Protein AF-A0A5R2N0I1-F1 (afdb_monomer)

Mean predicted aligned error: 11.1 Å

Foldseek 3Di:
DVVVVLVVVLVVLVVVLVVLVVVLVVLVVLCVDPPRDPVSVVVSVVCNVVSVVVNVVSVVVSVVSPPDDDPCQADKDKDKFAQDPDAQVSQVVSQVVVVVVVVVLVVVVWDKAWPDFDAGPNGHGRMTMIIIGDGRNRD

Structure (mmCIF, N/CA/C/O backbone):
data_AF-A0A5R2N0I1-F1
#
_entry.id   AF-A0A5R2N0I1-F1
#
loop_
_atom_site.group_PDB
_atom_site.id
_atom_site.type_symbol
_atom_site.label_atom_id
_atom_site.label_alt_id
_atom_site.label_comp_id
_atom_site.label_asym_id
_atom_site.label_entity_id
_atom_site.label_seq_id
_atom_site.pdbx_PDB_ins_code
_atom_site.Cartn_x
_atom_site.Cartn_y
_atom_site.Cartn_z
_atom_site.occupancy
_atom_site.B_iso_or_equiv
_atom_site.auth_seq_id
_atom_site.auth_comp_id
_atom_site.auth_asym_id
_atom_site.auth_atom_id
_atom_site.pdbx_PDB_model_num
ATOM 1 N N . ALA A 1 1 ? -12.556 8.548 -8.819 1.00 48.78 1 ALA A N 1
ATOM 2 C CA . ALA A 1 1 ? -12.914 7.211 -8.296 1.00 48.78 1 ALA A CA 1
ATOM 3 C C . ALA A 1 1 ? -11.965 6.776 -7.175 1.00 48.78 1 ALA A C 1
ATOM 5 O O . ALA A 1 1 ? -12.484 6.318 -6.169 1.00 48.78 1 ALA A O 1
ATOM 6 N N . SER A 1 2 ? -10.639 6.983 -7.300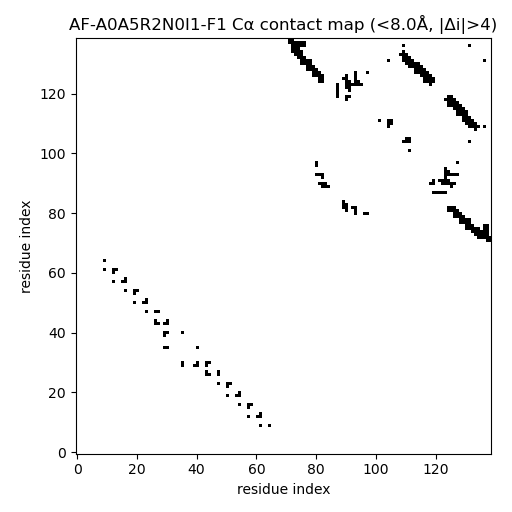 1.00 56.00 2 SER A N 1
ATOM 7 C CA . SER A 1 2 ? -9.648 6.677 -6.239 1.00 56.00 2 SER A CA 1
ATOM 8 C C . SER A 1 2 ? -9.902 7.451 -4.936 1.00 56.00 2 SER A C 1
ATOM 10 O O . SER A 1 2 ? -10.188 6.827 -3.924 1.00 56.00 2 SER A O 1
ATOM 12 N N . GLU A 1 3 ? -9.992 8.790 -4.986 1.00 53.16 3 GLU A N 1
ATOM 13 C CA . GLU A 1 3 ? -10.248 9.617 -3.783 1.00 53.16 3 GLU A CA 1
ATOM 14 C C . GLU A 1 3 ? -11.529 9.223 -3.026 1.00 53.16 3 GLU A C 1
ATOM 16 O O . GLU A 1 3 ? -11.572 9.262 -1.802 1.00 53.16 3 GLU A O 1
ATOM 21 N N . TYR A 1 4 ? -12.584 8.809 -3.740 1.00 57.53 4 TYR A N 1
ATOM 22 C CA . TYR A 1 4 ? -13.846 8.394 -3.118 1.00 57.53 4 TYR A CA 1
ATOM 23 C C . TYR A 1 4 ? -13.716 7.049 -2.392 1.00 57.53 4 TYR A C 1
ATOM 25 O O . TYR A 1 4 ? -14.295 6.884 -1.323 1.00 57.53 4 TYR A O 1
ATOM 33 N N . ALA A 1 5 ? -12.949 6.107 -2.948 1.00 62.50 5 ALA A N 1
ATOM 34 C CA . ALA A 1 5 ? -12.676 4.822 -2.309 1.00 62.50 5 ALA A CA 1
ATOM 35 C C . ALA A 1 5 ? -11.775 4.987 -1.070 1.00 62.50 5 ALA A C 1
ATOM 37 O O . ALA A 1 5 ? -12.008 4.356 -0.046 1.00 62.50 5 ALA A O 1
ATOM 38 N N . GLU A 1 6 ? -10.802 5.898 -1.120 1.00 63.12 6 GLU A N 1
ATOM 39 C CA . GLU A 1 6 ? -9.926 6.201 0.021 1.00 63.12 6 GLU A CA 1
ATOM 40 C C . GLU A 1 6 ? -10.669 6.914 1.155 1.00 63.12 6 GLU A C 1
ATOM 42 O O . GLU A 1 6 ? -10.524 6.567 2.329 1.00 63.12 6 GLU A O 1
ATOM 47 N N . LEU A 1 7 ? -11.544 7.861 0.802 1.00 73.00 7 LEU A N 1
ATOM 48 C CA . LEU A 1 7 ? -12.471 8.471 1.751 1.00 73.00 7 LEU A CA 1
ATOM 49 C C . LEU A 1 7 ? -13.411 7.427 2.368 1.00 73.00 7 LEU A C 1
ATOM 51 O O . LEU A 1 7 ? -13.753 7.557 3.541 1.00 73.00 7 LEU A O 1
ATOM 55 N N . GLN A 1 8 ? -13.823 6.394 1.626 1.00 80.62 8 GLN A N 1
ATOM 56 C CA . GLN A 1 8 ? -14.687 5.334 2.155 1.00 80.62 8 GLN A CA 1
ATOM 57 C C . GLN A 1 8 ? -13.998 4.494 3.232 1.00 80.62 8 GLN A C 1
ATOM 59 O O . GLN A 1 8 ? -14.604 4.289 4.286 1.00 80.62 8 GLN A O 1
ATOM 64 N N . ASP A 1 9 ? -12.755 4.066 3.010 1.00 82.44 9 ASP A N 1
ATOM 65 C CA . ASP A 1 9 ? -11.998 3.267 3.986 1.00 82.44 9 ASP A CA 1
ATOM 66 C C . ASP A 1 9 ? -11.749 4.059 5.278 1.00 82.44 9 ASP A C 1
ATOM 68 O O . ASP A 1 9 ? -11.992 3.572 6.386 1.00 82.44 9 ASP A O 1
ATOM 72 N N . MET A 1 10 ? -11.358 5.329 5.144 1.00 85.69 10 MET A N 1
ATOM 73 C CA . MET A 1 10 ? -11.174 6.228 6.284 1.00 85.69 10 MET A CA 1
ATOM 74 C C . MET A 1 10 ? -12.491 6.476 7.035 1.00 85.69 10 MET A C 1
ATOM 76 O O . MET A 1 10 ? -12.532 6.406 8.263 1.00 85.69 10 MET A O 1
ATOM 80 N N . VAL A 1 11 ? -13.592 6.732 6.321 1.00 90.62 11 VAL A N 1
ATOM 81 C CA . VAL A 1 11 ? -14.913 6.929 6.938 1.00 90.62 11 VAL A CA 1
ATOM 82 C C . VAL A 1 11 ? -15.384 5.665 7.658 1.00 90.62 11 VAL A C 1
ATOM 84 O O . VAL A 1 11 ? -15.986 5.776 8.727 1.00 90.62 11 VAL A O 1
ATOM 87 N N . ALA A 1 12 ? -15.119 4.477 7.110 1.00 92.25 12 ALA A N 1
ATOM 88 C CA . ALA A 1 12 ? -15.437 3.213 7.766 1.00 92.25 12 ALA A CA 1
ATOM 89 C C . ALA A 1 12 ? -14.682 3.077 9.097 1.00 92.25 12 ALA A C 1
ATOM 91 O O . ALA A 1 12 ? -15.318 2.873 10.131 1.00 92.25 12 ALA A O 1
ATOM 92 N N . LYS A 1 13 ? -13.366 3.322 9.103 1.00 93.38 13 LYS A N 1
ATOM 93 C CA . LYS A 1 13 ? -12.544 3.265 10.323 1.00 93.38 13 LYS A CA 1
ATOM 94 C C . LYS A 1 13 ? -12.960 4.286 11.379 1.00 93.38 13 LYS A C 1
ATOM 96 O O . LYS A 1 13 ? -13.048 3.953 12.557 1.00 93.38 13 LYS A O 1
ATOM 101 N N . VAL A 1 14 ? -13.309 5.506 10.971 1.00 95.06 14 VAL A N 1
ATOM 102 C CA . VAL A 1 14 ? -13.828 6.531 11.894 1.00 95.06 14 VAL A CA 1
ATOM 103 C C . VAL A 1 14 ? -15.180 6.127 12.495 1.00 95.06 14 VAL A C 1
ATOM 105 O O . VAL A 1 14 ? -15.445 6.424 13.659 1.00 95.06 14 VAL A O 1
ATOM 108 N N . ARG A 1 15 ? -16.053 5.452 11.735 1.00 96.62 15 ARG A N 1
ATOM 109 C CA . ARG A 1 15 ? -17.323 4.931 12.273 1.00 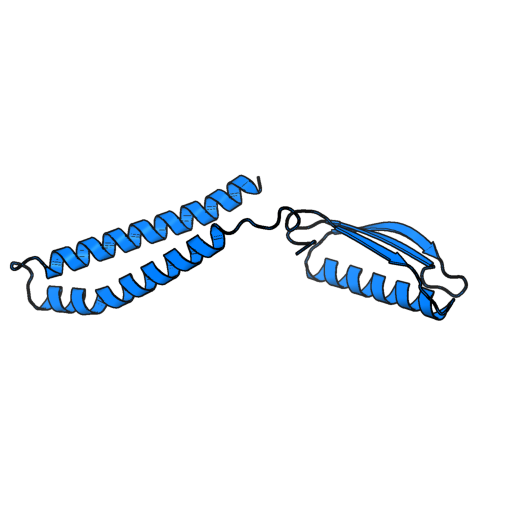96.62 15 ARG A CA 1
ATOM 110 C C . ARG A 1 15 ? -17.095 3.811 13.284 1.00 96.62 15 ARG A C 1
ATOM 112 O O . ARG A 1 15 ? -17.756 3.817 14.316 1.00 96.62 15 ARG A O 1
ATOM 119 N N . GLU A 1 16 ? -16.170 2.896 13.001 1.00 97.38 16 GLU A N 1
ATOM 120 C CA . GLU A 1 16 ? -15.765 1.839 13.939 1.00 97.38 16 GLU A CA 1
ATOM 121 C C . GLU A 1 16 ? -15.232 2.439 15.246 1.00 97.38 16 GLU A C 1
ATOM 123 O O . GLU A 1 16 ? -15.690 2.052 16.319 1.00 97.38 16 GLU A O 1
ATOM 128 N N . LEU A 1 17 ? -14.346 3.441 15.157 1.00 98.00 17 LEU A N 1
ATOM 129 C CA . LEU A 1 17 ? -13.803 4.137 16.327 1.00 98.00 17 LEU A CA 1
ATOM 130 C C . LEU A 1 17 ? -14.914 4.762 17.175 1.00 98.00 17 LEU A C 1
ATOM 132 O O . LEU A 1 17 ? -15.001 4.481 18.363 1.00 98.00 17 LEU A O 1
ATOM 136 N N . ARG A 1 18 ? -15.814 5.537 16.559 1.00 97.75 18 ARG A N 1
ATOM 137 C CA . ARG A 1 18 ? -16.930 6.174 17.280 1.00 97.75 18 ARG A CA 1
ATOM 138 C C . ARG A 1 18 ? -17.863 5.168 17.944 1.00 97.75 18 ARG A C 1
ATOM 140 O O . ARG A 1 18 ? -18.415 5.453 18.999 1.00 97.75 18 ARG A O 1
ATOM 147 N N . SER A 1 19 ? -18.069 4.009 17.319 1.00 98.25 19 SER A N 1
ATOM 148 C CA . SER A 1 19 ? -18.866 2.937 17.917 1.00 98.25 19 SER A CA 1
ATOM 149 C C . SER A 1 19 ? -18.177 2.357 19.149 1.00 98.25 19 SER A C 1
ATOM 151 O O . SER A 1 19 ? -18.848 2.097 20.141 1.00 98.25 19 SER A O 1
ATOM 153 N N . ALA A 1 20 ? -16.856 2.171 19.098 1.00 98.19 20 ALA A N 1
ATOM 154 C CA . ALA A 1 20 ? -16.085 1.680 20.233 1.00 98.19 20 ALA A CA 1
ATOM 155 C C . ALA A 1 20 ? -16.022 2.703 21.377 1.00 98.19 20 ALA A C 1
ATOM 157 O O . ALA A 1 20 ? -16.198 2.323 22.526 1.00 98.19 20 ALA A O 1
ATOM 158 N N . GLU A 1 21 ? -15.854 3.992 21.069 1.00 98.25 21 GLU A N 1
ATOM 159 C CA . GLU A 1 21 ? -15.915 5.079 22.058 1.00 98.25 21 GLU A CA 1
ATOM 160 C C . GLU A 1 21 ? -17.292 5.153 22.737 1.00 98.25 21 GLU A C 1
ATOM 162 O O . GLU A 1 21 ? -17.383 5.400 23.938 1.00 98.25 21 GLU A O 1
ATOM 167 N N . HIS A 1 22 ? -18.375 4.910 21.989 1.00 98.38 22 HIS A N 1
ATOM 168 C CA . HIS A 1 22 ? -19.715 4.853 22.571 1.00 98.38 22 HIS A CA 1
ATOM 169 C C . HIS A 1 22 ? -19.888 3.646 23.501 1.00 98.38 22 HIS A C 1
ATOM 171 O O . HIS A 1 22 ? -20.414 3.806 24.598 1.00 98.38 22 HIS A O 1
ATOM 177 N N . GLU A 1 23 ? -19.403 2.472 23.089 1.00 97.94 23 GLU A N 1
ATOM 178 C CA . GLU A 1 23 ? -19.401 1.257 23.913 1.00 97.94 23 GLU A CA 1
ATOM 179 C C . GLU A 1 23 ? -18.598 1.459 25.207 1.00 97.94 23 GLU A C 1
ATOM 181 O O . GLU A 1 23 ? -19.084 1.125 26.283 1.00 97.94 23 GLU A O 1
ATOM 186 N N . GLN A 1 24 ? -17.418 2.084 25.128 1.00 98.31 24 GLN A N 1
ATOM 187 C CA . GLN A 1 24 ? -16.619 2.439 26.304 1.00 98.31 24 GLN A CA 1
ATOM 188 C C . GLN A 1 24 ? -17.404 3.349 27.256 1.00 98.31 24 GLN A C 1
ATOM 190 O O . GLN A 1 24 ? -17.477 3.069 28.450 1.00 98.31 24 GLN A O 1
ATOM 195 N N . ALA A 1 25 ? -18.030 4.407 26.732 1.00 98.00 25 ALA A N 1
ATOM 196 C CA . ALA A 1 25 ? -18.810 5.339 27.541 1.00 98.00 25 ALA A CA 1
ATOM 197 C C . ALA A 1 25 ? -20.002 4.658 28.238 1.00 98.00 25 ALA A C 1
ATOM 199 O O . ALA A 1 25 ? -20.304 4.973 29.390 1.00 98.00 25 ALA A O 1
ATOM 200 N N . ASP A 1 26 ? -20.663 3.711 27.566 1.00 96.94 26 ASP A N 1
ATOM 201 C CA . ASP A 1 26 ? -21.763 2.938 28.146 1.00 96.94 26 ASP A CA 1
ATOM 202 C C . ASP A 1 26 ? -21.263 2.016 29.275 1.00 96.94 26 ASP A C 1
ATOM 204 O O . ASP A 1 26 ? -21.874 1.973 30.348 1.00 96.94 26 ASP A O 1
ATOM 208 N N . LEU A 1 27 ? -20.125 1.337 29.084 1.00 97.12 27 LEU A N 1
ATOM 209 C CA . LEU A 1 27 ? -19.490 0.504 30.114 1.00 97.12 27 LEU A CA 1
ATOM 210 C C . LEU A 1 27 ? -19.054 1.337 31.330 1.00 97.12 27 LEU A C 1
ATOM 212 O O . LEU A 1 27 ? -19.357 0.985 32.472 1.00 97.12 27 LEU A O 1
ATOM 216 N N . GLU A 1 28 ? -18.406 2.481 31.108 1.00 96.38 28 GLU A N 1
ATOM 217 C CA . GLU A 1 28 ? -18.016 3.409 32.175 1.00 96.38 28 GLU A CA 1
ATOM 218 C C . GLU A 1 28 ? -19.232 3.941 32.944 1.00 96.38 28 GLU A C 1
ATOM 220 O O . GLU A 1 28 ? -19.197 4.035 34.175 1.00 96.38 28 GLU A O 1
ATOM 225 N N . ALA A 1 2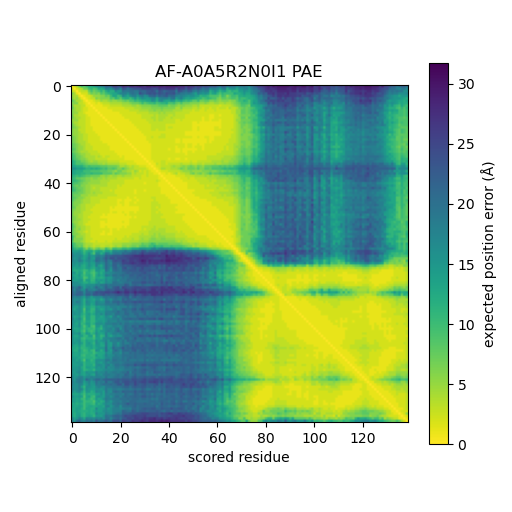9 ? -20.335 4.243 32.251 1.00 96.00 29 ALA A N 1
ATOM 226 C CA . ALA A 1 29 ? -21.579 4.668 32.884 1.00 96.00 29 ALA A CA 1
ATOM 227 C C . ALA A 1 29 ? -22.180 3.562 33.768 1.00 96.00 29 ALA A C 1
ATOM 229 O O . ALA A 1 29 ? -22.596 3.847 34.896 1.00 96.00 29 ALA A O 1
ATOM 230 N N . MET A 1 30 ? -22.167 2.301 33.316 1.00 94.19 30 MET A N 1
ATOM 231 C CA . MET A 1 30 ? -22.601 1.151 34.125 1.00 94.19 30 MET A CA 1
ATOM 232 C C . MET A 1 30 ? -21.743 0.977 35.384 1.00 94.19 30 MET A C 1
ATOM 234 O O . MET A 1 30 ? -22.270 0.682 36.461 1.00 94.19 30 MET A O 1
ATOM 238 N N . LEU A 1 31 ? -20.430 1.202 35.275 1.00 94.06 31 LEU A N 1
ATOM 239 C CA . LEU A 1 31 ? -19.499 1.164 36.405 1.00 94.06 31 LEU A CA 1
ATOM 240 C C . LEU A 1 31 ? -19.627 2.383 37.329 1.00 94.06 31 LEU A C 1
ATOM 242 O O . LEU A 1 31 ? -19.344 2.285 38.526 1.00 94.06 31 LEU A O 1
ATOM 246 N N . ALA A 1 32 ? -20.080 3.531 36.840 1.00 94.25 32 ALA A N 1
ATOM 247 C CA . ALA A 1 32 ? -20.337 4.700 37.676 1.00 94.25 32 ALA A CA 1
ATOM 248 C C . ALA A 1 32 ? -21.680 4.611 38.425 1.00 94.25 32 ALA A C 1
ATOM 250 O O . ALA A 1 32 ? -21.814 5.171 39.520 1.00 94.25 32 ALA A O 1
ATOM 251 N N . ASP A 1 33 ? -22.666 3.899 37.870 1.00 94.75 33 ASP A N 1
ATOM 252 C CA . ASP A 1 33 ? -23.980 3.739 38.486 1.00 94.75 33 ASP A CA 1
ATOM 253 C C . ASP A 1 33 ? -23.929 2.786 39.697 1.00 94.75 33 ASP A C 1
ATOM 255 O O . ASP A 1 33 ? -23.511 1.627 39.633 1.00 94.75 33 ASP A O 1
ATOM 259 N N . LYS A 1 34 ? -24.368 3.305 40.848 1.00 90.69 34 LYS A N 1
ATOM 260 C CA . LYS A 1 34 ? -24.462 2.562 42.114 1.00 90.69 34 LYS A CA 1
ATOM 261 C C . LYS A 1 34 ? -25.657 1.606 42.146 1.00 90.69 34 LYS A C 1
ATOM 263 O O . LYS A 1 34 ? -25.724 0.777 43.049 1.00 90.69 34 LYS A O 1
ATOM 268 N N . GLY A 1 35 ? -26.607 1.769 41.225 1.00 93.12 35 GLY A N 1
ATOM 269 C CA . GLY A 1 35 ? -27.759 0.891 41.040 1.00 93.12 35 GLY A CA 1
ATOM 270 C C . GLY A 1 35 ? -27.452 -0.376 40.239 1.00 93.12 35 GLY A C 1
ATOM 271 O O . GLY A 1 35 ? -28.248 -1.311 40.297 1.00 93.12 35 GLY A O 1
ATOM 272 N N . THR A 1 36 ? -26.316 -0.431 39.537 1.00 91.38 36 THR A N 1
ATOM 273 C CA . THR A 1 36 ? -25.880 -1.607 38.772 1.00 91.38 36 THR A CA 1
ATOM 274 C C . THR A 1 36 ? -25.554 -2.766 39.710 1.00 91.38 36 THR A C 1
ATOM 276 O O . THR A 1 36 ? -24.789 -2.609 40.667 1.00 91.38 36 THR A O 1
ATOM 279 N N . ASP A 1 37 ? -26.117 -3.942 39.439 1.00 94.62 37 ASP A N 1
ATOM 280 C CA . ASP A 1 37 ? -25.838 -5.144 40.218 1.00 94.62 37 ASP A CA 1
ATOM 281 C C . ASP A 1 37 ? -24.394 -5.645 40.023 1.00 94.62 37 ASP A C 1
ATOM 283 O O . ASP A 1 37 ? -23.687 -5.281 39.081 1.00 94.62 37 ASP A O 1
ATOM 287 N N . ALA A 1 38 ? -23.934 -6.482 40.954 1.00 92.62 38 ALA A N 1
ATOM 288 C CA . ALA A 1 38 ? -22.547 -6.936 40.994 1.00 92.62 38 ALA A CA 1
ATOM 289 C C . ALA A 1 38 ? -22.144 -7.803 39.788 1.00 92.62 38 ALA A C 1
ATOM 291 O O . ALA A 1 38 ? -20.969 -7.810 39.428 1.00 92.62 38 ALA A O 1
ATOM 292 N N . GLU A 1 39 ? -23.087 -8.522 39.174 1.00 94.12 39 GLU A N 1
ATOM 293 C CA . GLU A 1 39 ? -22.809 -9.384 38.022 1.00 94.12 39 GLU A CA 1
ATOM 294 C C . GLU A 1 39 ? -22.592 -8.534 36.767 1.00 94.12 39 GLU A C 1
ATOM 296 O O . GLU A 1 39 ? -21.579 -8.697 36.086 1.00 94.12 39 GLU A O 1
ATOM 301 N N . MET A 1 40 ? -23.464 -7.550 36.521 1.00 92.12 40 MET A N 1
ATOM 302 C CA . MET A 1 40 ? -23.283 -6.603 35.416 1.00 92.12 40 MET A CA 1
ATOM 303 C C . MET A 1 40 ? -22.035 -5.732 35.580 1.00 92.12 40 MET A C 1
ATOM 305 O O . MET A 1 40 ? -21.336 -5.483 34.599 1.00 92.12 40 MET A O 1
ATOM 309 N N . ARG A 1 41 ? -21.701 -5.302 36.805 1.00 93.94 41 ARG A N 1
ATOM 310 C CA . ARG A 1 41 ? -20.444 -4.570 37.050 1.00 93.94 41 ARG A CA 1
ATOM 311 C C . ARG A 1 41 ? -19.215 -5.421 36.739 1.00 93.94 41 ARG A C 1
ATOM 313 O O . ARG A 1 41 ? -18.300 -4.926 36.095 1.00 93.94 41 ARG A O 1
ATOM 320 N N . ALA A 1 42 ? -19.203 -6.686 37.161 1.00 94.56 42 ALA A N 1
ATOM 321 C CA . ALA A 1 42 ? -18.087 -7.590 36.887 1.00 94.56 42 ALA A CA 1
ATOM 322 C C . ALA A 1 42 ? -17.915 -7.863 35.384 1.00 94.56 42 ALA A C 1
ATOM 324 O O . ALA A 1 42 ? -16.786 -7.966 34.909 1.00 94.56 42 ALA A O 1
ATOM 325 N N . LEU A 1 43 ? -19.020 -7.945 34.633 1.00 93.88 43 LEU A N 1
ATOM 326 C CA . LEU A 1 43 ? -18.977 -8.066 33.175 1.00 93.88 43 LEU A CA 1
ATOM 327 C C . LEU A 1 43 ? -18.380 -6.806 32.532 1.00 93.88 43 LEU A C 1
ATOM 329 O O . LEU A 1 43 ? -17.452 -6.908 31.737 1.00 93.88 43 LEU A O 1
ATOM 333 N N . ALA A 1 44 ? -18.841 -5.621 32.942 1.00 94.69 44 ALA A N 1
ATOM 334 C CA . ALA A 1 44 ? -18.317 -4.364 32.417 1.00 94.69 44 ALA A CA 1
ATOM 335 C C . ALA A 1 44 ? -16.824 -4.155 32.744 1.00 94.69 44 ALA A C 1
ATOM 337 O O . ALA A 1 44 ? -16.076 -3.687 31.890 1.00 94.69 44 ALA A O 1
ATOM 338 N N . GLU A 1 45 ? -16.363 -4.549 33.937 1.00 95.81 45 GLU A N 1
ATOM 339 C CA . GLU A 1 45 ? -14.934 -4.530 34.301 1.00 95.81 45 GLU A CA 1
ATOM 340 C C . GLU A 1 45 ? -14.089 -5.485 33.443 1.00 95.81 45 GLU A C 1
ATOM 342 O O . GLU A 1 45 ? -12.925 -5.191 33.173 1.00 95.81 45 GLU A O 1
ATOM 347 N N . ALA A 1 46 ? -14.653 -6.618 33.015 1.00 96.75 46 ALA A N 1
ATOM 348 C CA . ALA A 1 46 ? -13.959 -7.591 32.175 1.00 96.75 46 ALA A CA 1
ATOM 349 C C . ALA A 1 46 ? -13.878 -7.158 30.700 1.00 96.75 46 ALA A C 1
ATOM 351 O O . ALA A 1 46 ? -12.873 -7.436 30.045 1.00 96.75 46 ALA A O 1
ATOM 352 N N . ASP A 1 47 ? -14.906 -6.471 30.194 1.00 96.00 47 ASP A N 1
ATOM 353 C CA . ASP A 1 47 ? -15.002 -6.068 28.786 1.00 96.00 47 ASP A CA 1
ATOM 354 C C . ASP A 1 47 ? -14.254 -4.756 28.489 1.00 96.00 47 ASP A C 1
ATOM 356 O O . ASP A 1 47 ? -13.674 -4.605 27.408 1.00 96.00 47 ASP A O 1
ATOM 360 N N . LEU A 1 48 ? -14.216 -3.822 29.450 1.00 96.69 48 LEU A N 1
ATOM 361 C CA . LEU A 1 48 ? -13.645 -2.481 29.272 1.00 96.69 48 LEU A CA 1
ATOM 362 C C . LEU A 1 48 ? -12.201 -2.481 28.720 1.00 96.69 48 LEU A C 1
ATOM 364 O O . LEU A 1 48 ? -11.970 -1.772 27.737 1.00 96.69 48 LEU A O 1
ATOM 368 N N . PRO A 1 49 ? -11.250 -3.300 29.225 1.00 97.81 49 PRO A N 1
ATOM 369 C CA . PRO A 1 49 ? -9.884 -3.321 28.693 1.00 97.81 49 PRO A CA 1
ATOM 370 C C . PRO A 1 49 ? -9.817 -3.710 27.209 1.00 97.81 49 PRO A C 1
ATOM 372 O O . PRO A 1 49 ? -9.025 -3.157 26.452 1.00 97.81 49 PRO A O 1
ATOM 375 N N . GLY A 1 50 ? -10.674 -4.636 26.763 1.00 97.75 50 GLY A N 1
ATOM 376 C CA . GLY A 1 50 ? -10.717 -5.054 25.360 1.00 97.75 50 GLY A CA 1
ATOM 377 C C . GLY A 1 50 ? -11.253 -3.958 24.436 1.00 97.75 50 GLY A C 1
ATOM 378 O O . GLY A 1 50 ? -10.795 -3.819 23.298 1.00 97.75 50 GLY A O 1
ATOM 379 N N . VAL A 1 51 ? -12.201 -3.151 24.922 1.00 98.06 51 VAL A N 1
ATOM 380 C CA . VAL A 1 51 ? -12.709 -1.984 24.188 1.00 98.06 51 VAL A CA 1
ATOM 381 C C . VAL A 1 51 ? -11.644 -0.888 24.110 1.00 98.06 51 VAL A C 1
ATOM 383 O O . VAL A 1 51 ? -11.445 -0.333 23.028 1.00 98.06 51 VAL A O 1
ATOM 386 N N . GLU A 1 52 ? -10.915 -0.627 25.198 1.00 97.56 52 GLU A N 1
ATOM 387 C CA . GLU A 1 52 ? -9.797 0.329 25.235 1.00 97.56 52 GLU A CA 1
ATOM 388 C C . GLU A 1 52 ? -8.684 -0.054 24.248 1.00 97.56 52 GLU A C 1
ATOM 390 O O . GLU A 1 52 ? -8.294 0.763 23.410 1.00 97.56 52 GLU A O 1
ATOM 395 N N . GLU A 1 53 ? -8.244 -1.317 24.252 1.00 98.19 53 GLU A N 1
ATOM 396 C CA . GLU A 1 53 ? -7.256 -1.827 23.289 1.00 98.19 53 GLU A CA 1
ATOM 397 C C . GLU A 1 53 ? -7.735 -1.665 21.837 1.00 98.19 53 GLU A C 1
ATOM 399 O O . GLU A 1 53 ? -6.966 -1.294 20.942 1.00 98.19 53 GLU A O 1
ATOM 404 N N . ARG A 1 54 ? -9.029 -1.908 21.582 1.00 97.88 54 ARG A N 1
ATOM 405 C CA . ARG A 1 54 ? -9.622 -1.736 20.2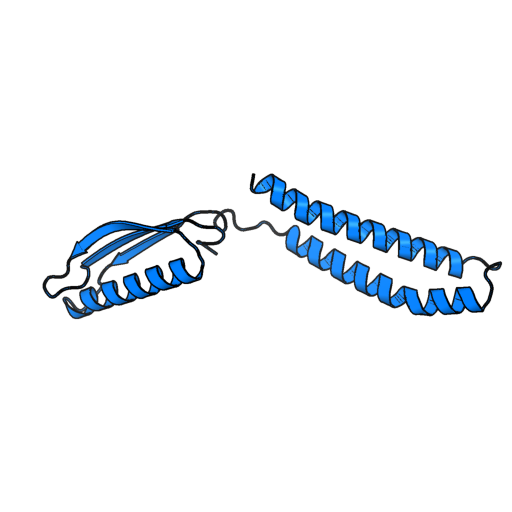51 1.00 97.88 54 ARG A CA 1
ATOM 406 C C . ARG A 1 54 ? -9.641 -0.267 19.824 1.00 97.88 54 ARG A C 1
ATOM 408 O O . ARG A 1 54 ? -9.380 0.017 18.655 1.00 97.88 54 ARG A O 1
ATOM 415 N N . ILE A 1 55 ? -9.935 0.656 20.740 1.00 98.25 55 ILE A N 1
ATOM 416 C CA . ILE A 1 55 ? -9.889 2.103 20.488 1.00 98.25 55 ILE A CA 1
ATOM 417 C C . ILE A 1 55 ? -8.465 2.532 20.132 1.00 98.25 55 ILE A C 1
ATOM 419 O O . ILE A 1 55 ? -8.276 3.187 19.106 1.00 98.25 55 ILE A O 1
ATOM 423 N N . GLU A 1 56 ? -7.460 2.119 20.909 1.00 97.69 56 GLU A N 1
ATOM 424 C CA . GLU A 1 56 ? -6.056 2.451 20.637 1.00 97.69 56 GLU A CA 1
ATOM 425 C C . GLU A 1 56 ? -5.597 1.934 19.265 1.00 97.69 56 GLU A C 1
ATOM 427 O O . GLU A 1 56 ? -4.966 2.663 18.489 1.00 97.69 56 GLU A O 1
ATOM 432 N N . ALA A 1 57 ? -5.957 0.693 18.922 1.00 96.75 57 ALA A N 1
ATOM 433 C CA . ALA A 1 57 ? -5.650 0.111 17.619 1.00 96.75 57 ALA A CA 1
ATOM 434 C C . ALA A 1 57 ? -6.305 0.898 16.469 1.00 96.75 57 ALA A C 1
ATOM 436 O O . ALA A 1 57 ? -5.631 1.263 15.503 1.00 96.75 57 ALA A O 1
ATOM 437 N N . LEU A 1 58 ? -7.596 1.228 16.593 1.00 96.62 58 LEU A N 1
ATOM 438 C CA . LEU A 1 58 ? -8.328 2.004 15.589 1.00 96.62 58 LEU A CA 1
ATOM 439 C C . LEU A 1 58 ? -7.760 3.419 15.424 1.00 96.62 58 LEU A C 1
ATOM 441 O O . LEU A 1 58 ? -7.636 3.905 14.299 1.00 96.62 58 LEU A O 1
ATOM 445 N N . GLN A 1 59 ? -7.373 4.079 16.519 1.00 95.94 59 GLN A N 1
ATOM 446 C CA . GLN A 1 59 ? -6.726 5.391 16.470 1.00 95.94 59 GLN A CA 1
ATOM 447 C C . GLN A 1 59 ? -5.390 5.332 15.722 1.00 95.94 59 GLN A C 1
ATOM 449 O O . GLN A 1 59 ? -5.113 6.206 14.897 1.00 95.94 59 GLN A O 1
ATOM 454 N N . LYS A 1 60 ? -4.581 4.293 15.957 1.00 93.94 60 LYS A N 1
ATOM 455 C CA . LYS A 1 60 ? -3.311 4.086 15.250 1.00 93.94 60 LYS A CA 1
ATOM 456 C C . LYS A 1 60 ? -3.519 3.831 13.757 1.00 93.94 60 LYS A C 1
ATOM 458 O O . LYS A 1 60 ? -2.821 4.430 12.939 1.00 93.94 60 LYS A O 1
ATOM 463 N N . ASP A 1 61 ? -4.493 3.001 13.396 1.00 90.75 61 ASP A N 1
ATOM 464 C CA . ASP A 1 61 ? -4.839 2.737 11.996 1.00 90.75 61 ASP A CA 1
ATOM 465 C C . ASP A 1 61 ? -5.271 4.023 11.279 1.00 90.75 61 ASP A C 1
ATOM 467 O O . ASP A 1 61 ? -4.809 4.314 10.175 1.00 90.75 61 ASP A O 1
ATOM 471 N N . ILE A 1 62 ? -6.107 4.840 11.928 1.00 90.88 62 ILE A N 1
ATOM 472 C CA . ILE A 1 62 ? -6.531 6.137 11.390 1.00 90.88 62 ILE A CA 1
ATOM 473 C C . ILE A 1 62 ? -5.334 7.084 11.244 1.00 90.88 62 ILE A C 1
ATOM 475 O O . ILE A 1 62 ? -5.217 7.740 10.214 1.00 90.88 62 ILE A O 1
ATOM 479 N N . GLN A 1 63 ? -4.417 7.145 12.215 1.00 87.69 63 GLN A N 1
ATOM 480 C CA . GLN A 1 63 ? -3.203 7.966 12.097 1.00 87.69 63 GLN A CA 1
ATOM 481 C C . GLN A 1 63 ? -2.349 7.571 10.890 1.00 87.69 63 GLN A C 1
ATOM 483 O O . GLN A 1 63 ? -1.847 8.451 10.195 1.00 87.69 63 GLN A O 1
ATOM 488 N N . ILE A 1 64 ? -2.214 6.272 10.613 1.00 84.31 64 ILE A N 1
ATOM 489 C CA . ILE A 1 64 ? -1.503 5.777 9.428 1.00 84.31 64 ILE A CA 1
ATOM 490 C C . ILE A 1 64 ? -2.239 6.194 8.150 1.00 84.31 64 ILE A C 1
ATOM 492 O O . ILE A 1 64 ? -1.604 6.648 7.203 1.00 84.31 64 ILE A O 1
ATOM 496 N N . LEU A 1 65 ? -3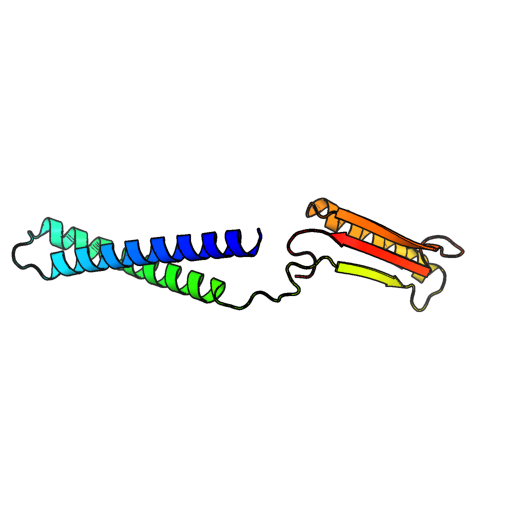.572 6.094 8.127 1.00 82.62 65 LEU A N 1
ATOM 497 C CA . LEU A 1 65 ? -4.394 6.516 6.987 1.00 82.62 65 LEU A CA 1
ATOM 498 C C . LEU A 1 65 ? -4.363 8.034 6.735 1.00 82.62 65 LEU A C 1
ATOM 500 O O . LEU A 1 65 ? -4.592 8.461 5.607 1.00 82.62 65 LEU A O 1
ATOM 504 N N . LEU A 1 66 ? -4.088 8.843 7.763 1.00 79.06 66 LEU A N 1
ATOM 505 C CA . LEU A 1 66 ? -3.926 10.297 7.651 1.00 79.06 66 LEU A CA 1
ATOM 506 C C . LEU A 1 66 ? -2.560 10.711 7.093 1.00 79.06 66 LEU A C 1
ATOM 508 O O . LEU A 1 66 ? -2.383 11.880 6.738 1.00 79.06 66 LEU A O 1
ATOM 512 N N . LEU A 1 67 ? -1.590 9.793 7.032 1.00 76.50 67 LEU A N 1
ATOM 513 C CA . LEU A 1 67 ? -0.318 10.087 6.392 1.00 76.50 67 LEU A CA 1
ATOM 514 C C . LEU A 1 67 ? -0.568 10.333 4.899 1.00 76.50 67 LEU A C 1
ATOM 516 O O . LEU A 1 67 ? -1.253 9.531 4.257 1.00 76.50 67 LEU A O 1
ATOM 520 N N . PRO A 1 68 ? -0.032 11.425 4.327 1.00 64.06 68 PRO A N 1
ATOM 521 C CA . PRO A 1 68 ? -0.151 11.659 2.900 1.00 64.06 68 PRO A CA 1
ATOM 522 C C . PRO A 1 68 ? 0.494 10.482 2.167 1.00 64.06 68 PRO A C 1
ATOM 524 O O . PRO A 1 68 ? 1.696 10.252 2.309 1.00 64.06 68 PRO A O 1
ATOM 527 N N . ARG A 1 69 ? -0.308 9.729 1.404 1.00 60.66 69 ARG A N 1
ATOM 528 C CA . ARG A 1 69 ? 0.231 8.796 0.411 1.00 60.66 69 ARG A CA 1
ATOM 529 C C . ARG A 1 69 ? 1.072 9.597 -0.567 1.00 60.66 69 ARG A C 1
ATOM 531 O O . ARG A 1 69 ? 0.690 10.719 -0.923 1.00 60.66 69 ARG A O 1
ATOM 538 N N . ASP A 1 70 ? 2.218 9.059 -0.967 1.00 62.28 70 ASP A N 1
ATOM 539 C CA . ASP A 1 70 ? 3.022 9.745 -1.962 1.00 62.28 70 ASP A CA 1
ATOM 540 C C . ASP A 1 70 ? 2.168 9.826 -3.232 1.00 62.28 70 ASP A C 1
ATOM 542 O O . ASP A 1 70 ? 1.652 8.823 -3.721 1.00 62.28 70 ASP A O 1
ATOM 546 N N . ALA A 1 71 ? 1.957 11.030 -3.768 1.00 56.97 71 ALA A N 1
ATOM 547 C CA . ALA A 1 71 ? 1.166 11.226 -4.982 1.00 56.97 71 ALA A CA 1
ATOM 548 C C . ALA A 1 71 ? 1.766 10.482 -6.194 1.00 56.97 71 ALA A C 1
ATOM 550 O O . ALA A 1 71 ? 1.172 10.475 -7.277 1.00 56.97 71 ALA A O 1
ATOM 551 N N . ALA A 1 72 ? 2.970 9.921 -6.045 1.00 58.09 72 ALA A N 1
ATOM 552 C CA . ALA A 1 72 ? 3.589 9.008 -6.984 1.00 58.09 72 ALA A CA 1
ATOM 553 C C . ALA A 1 72 ? 3.063 7.559 -6.897 1.00 58.09 72 ALA A C 1
ATOM 555 O O . ALA A 1 72 ? 3.044 6.900 -7.933 1.00 58.09 72 ALA A O 1
ATOM 556 N N . ASP A 1 73 ? 2.558 7.091 -5.749 1.00 61.12 73 ASP A N 1
ATOM 557 C CA . ASP A 1 73 ? 2.147 5.691 -5.515 1.00 61.12 73 ASP A CA 1
ATOM 558 C C . ASP A 1 73 ? 0.998 5.243 -6.435 1.00 61.12 73 ASP A C 1
ATOM 560 O O . ASP A 1 73 ? 0.920 4.090 -6.866 1.00 61.12 73 ASP A O 1
ATOM 564 N N . ASP A 1 74 ? 0.122 6.182 -6.792 1.00 64.75 74 ASP A N 1
ATOM 565 C CA . ASP A 1 74 ? -1.014 5.958 -7.690 1.00 64.75 74 ASP A CA 1
ATOM 566 C C . ASP A 1 74 ? -0.665 6.159 -9.178 1.00 64.75 74 ASP A C 1
ATOM 568 O O . ASP A 1 74 ? -1.530 6.011 -10.049 1.00 64.75 74 ASP A O 1
ATOM 572 N N . LYS A 1 75 ? 0.584 6.517 -9.503 1.00 76.31 75 LYS A N 1
ATOM 573 C CA . LYS A 1 75 ? 1.006 6.766 -10.886 1.00 76.31 75 LYS A CA 1
ATOM 574 C C . LYS A 1 75 ? 1.555 5.504 -11.542 1.00 76.31 75 LYS A C 1
ATOM 576 O O . LYS A 1 75 ? 2.247 4.688 -10.940 1.00 76.31 75 LYS A O 1
ATOM 581 N N . ASN A 1 76 ? 1.287 5.400 -12.840 1.00 88.44 76 ASN A N 1
ATOM 582 C CA . ASN A 1 76 ? 1.997 4.485 -13.727 1.00 88.44 76 ASN A CA 1
ATOM 583 C C . ASN A 1 76 ? 3.492 4.844 -13.753 1.00 88.44 76 ASN A C 1
ATOM 585 O O . ASN A 1 76 ? 3.853 6.014 -13.600 1.00 88.44 76 ASN A O 1
ATOM 589 N N . ALA A 1 77 ? 4.346 3.862 -14.030 1.00 91.50 77 ALA A N 1
ATOM 590 C CA . ALA A 1 77 ? 5.782 4.074 -14.180 1.00 91.50 77 ALA A CA 1
ATOM 591 C C . ALA A 1 77 ? 6.233 3.862 -15.628 1.00 91.50 77 ALA A C 1
ATOM 593 O O . ALA A 1 77 ? 5.640 3.086 -16.380 1.00 91.50 77 ALA A O 1
ATOM 594 N N . ILE A 1 78 ? 7.322 4.534 -15.995 1.00 94.50 78 ILE A N 1
ATOM 595 C CA . ILE A 1 78 ? 8.094 4.225 -17.197 1.00 94.50 78 ILE A CA 1
ATOM 596 C C . ILE A 1 78 ? 9.366 3.524 -16.727 1.00 94.50 78 ILE A C 1
ATOM 598 O O . ILE A 1 78 ? 10.137 4.093 -15.957 1.00 94.50 78 ILE A O 1
ATOM 602 N N . LEU A 1 79 ? 9.560 2.286 -17.172 1.00 96.06 79 LEU A N 1
ATOM 603 C CA . LEU A 1 79 ? 10.775 1.519 -16.945 1.00 96.06 79 LEU A CA 1
ATOM 604 C C . LEU A 1 79 ? 11.681 1.681 -18.158 1.00 96.06 79 LEU A C 1
ATOM 606 O O . LEU A 1 79 ? 11.305 1.306 -19.266 1.00 96.06 79 LEU A O 1
ATOM 610 N N . GLU A 1 80 ? 12.877 2.206 -17.933 1.00 97.69 80 GLU A N 1
ATOM 611 C CA . GLU A 1 80 ? 13.903 2.367 -18.952 1.00 97.69 80 GLU A CA 1
ATOM 612 C C . GLU A 1 80 ? 15.155 1.592 -18.541 1.00 97.69 80 GLU A C 1
ATOM 614 O O . GLU A 1 80 ? 15.756 1.857 -17.499 1.00 97.69 80 GLU A O 1
ATOM 619 N N . ILE A 1 81 ? 15.543 0.619 -19.364 1.00 97.44 81 ILE A N 1
ATOM 620 C CA . ILE A 1 81 ? 16.733 -0.204 -19.151 1.00 97.44 81 ILE A CA 1
ATOM 621 C C . ILE A 1 81 ? 17.709 0.088 -20.284 1.00 97.44 81 ILE A C 1
ATOM 623 O O . ILE A 1 81 ? 17.389 -0.098 -21.457 1.00 97.44 81 ILE A O 1
ATOM 627 N N . ARG A 1 82 ? 18.913 0.538 -19.927 1.00 97.25 82 ARG A N 1
ATOM 628 C CA . ARG A 1 82 ? 19.996 0.855 -20.865 1.00 97.25 82 ARG A CA 1
ATOM 629 C C . ARG A 1 82 ? 21.202 -0.028 -20.584 1.00 97.25 82 ARG A C 1
ATOM 631 O O . ARG A 1 82 ? 21.618 -0.154 -19.431 1.00 97.25 82 ARG A O 1
ATOM 638 N N . ALA A 1 83 ? 21.780 -0.607 -21.632 1.00 96.19 83 ALA A N 1
ATOM 639 C CA . ALA A 1 83 ? 23.033 -1.339 -21.524 1.00 96.19 83 ALA A CA 1
ATOM 640 C C . ALA A 1 83 ? 24.160 -0.377 -21.111 1.00 96.19 83 ALA A C 1
ATOM 642 O O . ALA A 1 83 ? 24.379 0.661 -21.737 1.00 96.19 83 ALA A O 1
ATOM 643 N N . GLY A 1 84 ? 24.854 -0.717 -20.024 1.00 92.00 84 GLY A N 1
ATOM 644 C CA . GLY A 1 84 ? 26.004 0.033 -19.527 1.00 92.00 84 GLY A CA 1
ATOM 645 C C . GLY A 1 84 ? 27.311 -0.390 -20.201 1.00 92.00 84 GLY A C 1
ATOM 646 O O . GLY A 1 84 ? 27.382 -0.678 -21.393 1.00 92.00 84 GLY A O 1
ATOM 647 N N . THR A 1 85 ? 28.384 -0.447 -19.418 1.00 90.31 85 THR A N 1
ATOM 648 C CA . THR A 1 85 ? 29.670 -0.985 -19.875 1.00 90.31 85 THR A CA 1
ATOM 649 C C . THR A 1 85 ? 29.609 -2.501 -20.032 1.00 90.31 85 THR A C 1
ATOM 651 O O . THR A 1 85 ? 29.043 -3.171 -19.172 1.00 90.31 85 THR A O 1
ATOM 654 N N . GLY A 1 86 ? 30.266 -3.040 -21.061 1.00 82.69 86 GLY A N 1
ATOM 655 C CA . GLY A 1 86 ? 30.307 -4.486 -21.311 1.00 82.69 86 GLY A CA 1
ATOM 656 C C . GLY A 1 86 ? 29.634 -4.928 -22.608 1.00 82.69 86 GLY A C 1
ATOM 657 O O . GLY A 1 86 ? 29.333 -6.101 -22.730 1.00 82.69 86 GLY A O 1
ATOM 658 N N . GLY A 1 87 ? 29.382 -4.014 -23.554 1.00 88.75 87 GLY A N 1
ATOM 659 C CA . GLY A 1 87 ? 29.012 -4.358 -24.931 1.00 88.75 87 GLY A CA 1
ATOM 660 C C . GLY A 1 87 ? 27.832 -5.326 -25.032 1.00 88.75 87 GLY A C 1
ATOM 661 O O . GLY A 1 87 ? 26.744 -5.038 -24.530 1.00 88.75 87 GLY A O 1
ATOM 662 N N . ASP A 1 88 ? 28.067 -6.466 -25.678 1.00 92.62 88 ASP A N 1
ATOM 663 C CA . ASP A 1 88 ? 27.054 -7.492 -25.926 1.00 92.62 88 ASP A CA 1
ATOM 664 C C . ASP A 1 88 ? 26.557 -8.151 -24.631 1.00 92.62 88 ASP A C 1
ATOM 666 O O . ASP A 1 88 ? 25.355 -8.368 -24.476 1.00 92.62 88 ASP A O 1
ATOM 670 N N . GLU A 1 8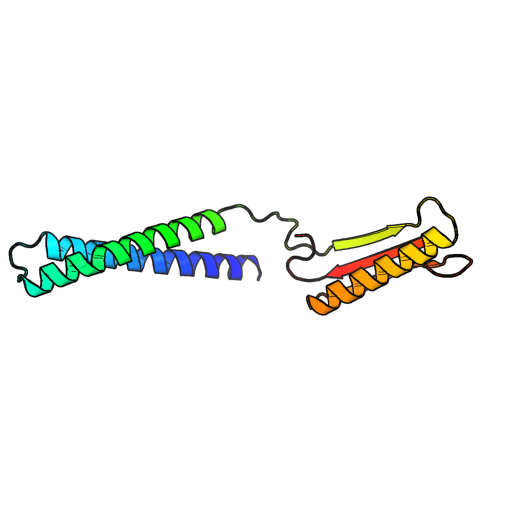9 ? 27.431 -8.400 -23.650 1.00 96.12 89 GLU A N 1
ATOM 671 C CA . GLU A 1 89 ? 27.021 -8.953 -22.356 1.00 96.12 89 GLU A CA 1
ATOM 672 C C . GLU A 1 89 ? 26.091 -7.998 -21.596 1.00 96.12 89 GLU A C 1
ATOM 674 O O . GLU A 1 89 ? 25.121 -8.432 -20.970 1.00 96.12 89 GLU A O 1
ATOM 679 N N . ALA A 1 90 ? 26.344 -6.688 -21.683 1.00 96.06 90 ALA A N 1
ATOM 680 C CA . ALA A 1 90 ? 25.477 -5.681 -21.077 1.00 96.06 90 ALA A CA 1
ATOM 681 C C . ALA A 1 90 ? 24.100 -5.622 -21.759 1.00 96.06 90 ALA A C 1
ATOM 683 O O . ALA A 1 90 ? 23.087 -5.455 -21.076 1.00 96.06 90 ALA A O 1
ATOM 684 N N . ALA A 1 91 ? 24.048 -5.795 -23.084 1.00 96.69 91 ALA A N 1
ATOM 685 C CA . ALA A 1 91 ? 22.793 -5.832 -23.830 1.00 96.69 91 ALA A CA 1
ATOM 686 C C . ALA A 1 91 ? 21.961 -7.081 -23.498 1.00 96.69 91 ALA A C 1
ATOM 688 O O . ALA A 1 91 ? 20.747 -6.984 -23.291 1.00 96.69 91 ALA A O 1
ATOM 689 N N . LEU A 1 92 ? 22.604 -8.245 -23.379 1.00 96.69 92 LEU A N 1
ATOM 690 C CA . LEU A 1 92 ? 21.949 -9.480 -22.942 1.00 96.69 92 LEU A CA 1
ATOM 691 C C . LEU A 1 92 ? 21.362 -9.328 -21.535 1.00 96.69 92 LEU A C 1
ATOM 693 O O . LEU A 1 92 ? 20.187 -9.632 -21.325 1.00 96.69 92 LEU A O 1
ATOM 697 N N . PHE A 1 93 ? 22.135 -8.766 -20.603 1.00 96.81 93 PHE A N 1
ATOM 698 C CA . PHE A 1 93 ? 21.671 -8.539 -19.236 1.00 96.81 93 PHE A CA 1
ATOM 699 C C . PHE A 1 93 ? 20.507 -7.540 -19.159 1.00 96.81 93 PHE A C 1
ATOM 701 O O . PHE A 1 93 ? 19.568 -7.746 -18.391 1.00 96.81 93 PHE A O 1
ATOM 708 N N . ALA A 1 94 ? 20.508 -6.491 -19.989 1.00 97.06 94 ALA A N 1
ATOM 709 C CA . ALA A 1 94 ? 19.367 -5.582 -20.106 1.00 97.06 94 ALA A CA 1
ATOM 710 C C . ALA A 1 94 ? 18.085 -6.322 -20.538 1.00 97.06 94 ALA A C 1
ATOM 712 O O . ALA A 1 94 ? 17.006 -6.059 -20.003 1.00 97.06 94 ALA A O 1
ATOM 713 N N . GLY A 1 95 ? 18.205 -7.294 -21.448 1.00 96.62 95 GLY A N 1
ATOM 714 C CA . GLY A 1 95 ? 17.102 -8.177 -21.837 1.00 96.62 95 GLY A CA 1
ATOM 715 C C . GLY A 1 95 ? 16.615 -9.085 -20.707 1.00 96.62 95 GLY A C 1
ATOM 716 O O . GLY A 1 95 ? 15.407 -9.275 -20.552 1.00 96.62 95 GLY A O 1
ATOM 717 N N . ASP A 1 96 ? 17.523 -9.606 -19.886 1.00 97.62 96 ASP A N 1
ATOM 718 C CA . ASP A 1 96 ? 17.158 -10.427 -18.729 1.00 97.62 96 ASP A CA 1
ATOM 719 C C . ASP A 1 96 ? 16.427 -9.611 -17.654 1.00 97.62 96 ASP A C 1
ATOM 721 O O . ASP A 1 96 ? 15.391 -10.051 -17.151 1.00 97.62 96 ASP A O 1
ATOM 725 N N . LEU A 1 97 ? 16.898 -8.393 -17.356 1.00 97.75 97 LEU A N 1
ATOM 726 C CA . LEU A 1 97 ? 16.203 -7.468 -16.455 1.00 97.75 97 LEU A CA 1
ATOM 727 C C . LEU A 1 97 ? 14.811 -7.115 -16.980 1.00 97.75 97 LEU A C 1
ATOM 729 O O . LEU A 1 97 ? 13.845 -7.117 -16.218 1.00 97.75 97 LEU A O 1
ATOM 733 N N . PHE A 1 98 ? 14.688 -6.855 -18.280 1.00 97.56 98 PHE A N 1
ATOM 734 C CA . PHE A 1 98 ? 13.401 -6.556 -18.892 1.00 97.56 98 PHE A CA 1
ATOM 735 C C . PHE A 1 98 ? 12.400 -7.701 -18.700 1.00 97.56 98 PHE A C 1
ATOM 737 O O . PHE A 1 98 ? 11.304 -7.477 -18.190 1.00 97.56 98 PHE A O 1
ATOM 744 N N . ARG A 1 99 ? 12.802 -8.940 -19.014 1.00 97.38 99 ARG A N 1
ATOM 745 C CA . ARG A 1 99 ? 11.967 -10.140 -18.812 1.00 97.38 99 ARG A CA 1
ATOM 746 C C . ARG A 1 99 ? 11.624 -10.368 -17.341 1.00 97.38 99 ARG A C 1
ATOM 748 O O . ARG A 1 99 ? 10.517 -10.799 -17.025 1.00 97.38 99 ARG A O 1
ATOM 755 N N . MET A 1 100 ? 12.562 -10.086 -16.436 1.00 97.94 100 MET A N 1
ATOM 756 C CA . MET A 1 100 ? 12.329 -10.166 -14.993 1.00 97.94 100 MET A CA 1
ATOM 757 C C . MET A 1 100 ? 11.210 -9.208 -14.565 1.00 97.94 100 MET A C 1
ATOM 759 O O . MET A 1 100 ? 10.278 -9.631 -13.879 1.00 97.94 100 MET A O 1
ATOM 763 N N . TYR A 1 101 ? 11.267 -7.942 -14.989 1.00 97.25 101 TYR A N 1
ATOM 764 C CA . TYR A 1 101 ? 10.250 -6.945 -14.645 1.00 97.25 101 TYR A CA 1
ATOM 765 C C . TYR A 1 101 ? 8.912 -7.177 -15.349 1.00 97.25 101 TYR A C 1
ATOM 767 O O . TYR A 1 101 ? 7.871 -6.988 -14.724 1.00 97.25 101 TYR A O 1
ATOM 775 N N . GLU A 1 102 ? 8.919 -7.638 -16.600 1.00 97.12 102 GLU A N 1
ATOM 776 C CA . GLU A 1 102 ? 7.706 -8.039 -17.323 1.00 97.12 102 GLU A CA 1
ATOM 777 C C . GLU A 1 102 ? 6.959 -9.141 -16.560 1.00 97.12 102 GLU A C 1
ATOM 779 O O . GLU A 1 102 ? 5.757 -9.036 -16.299 1.00 97.12 102 GLU A O 1
ATOM 784 N N . ARG A 1 103 ? 7.686 -10.173 -16.115 1.00 97.69 103 ARG A N 1
ATOM 785 C CA . ARG A 1 103 ? 7.107 -11.255 -15.319 1.00 97.69 103 ARG A CA 1
ATOM 786 C C . ARG A 1 103 ? 6.613 -10.771 -13.956 1.00 97.69 103 A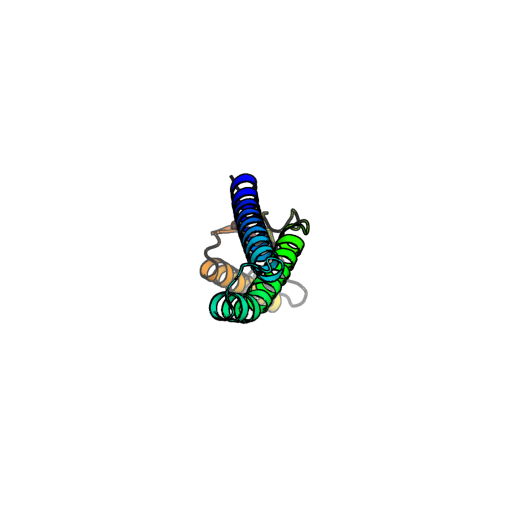RG A C 1
ATOM 788 O O . ARG A 1 103 ? 5.519 -11.150 -13.545 1.00 97.69 103 ARG A O 1
ATOM 795 N N . TYR A 1 104 ? 7.384 -9.930 -13.268 1.00 96.50 104 TYR A N 1
ATOM 796 C CA . TYR A 1 104 ? 6.971 -9.361 -11.985 1.00 96.50 104 TYR A CA 1
ATOM 797 C C . TYR A 1 104 ? 5.682 -8.537 -12.115 1.00 96.50 104 TYR A C 1
ATOM 799 O O . TYR A 1 104 ? 4.762 -8.691 -11.312 1.00 96.50 104 TYR A O 1
ATOM 807 N N . ALA A 1 105 ? 5.575 -7.712 -13.161 1.00 95.75 105 ALA A N 1
ATOM 808 C CA . ALA A 1 105 ? 4.368 -6.948 -13.450 1.00 95.75 105 ALA A CA 1
ATOM 809 C C . ALA A 1 105 ? 3.162 -7.870 -13.689 1.00 95.75 105 ALA A C 1
ATOM 811 O O . ALA A 1 105 ? 2.097 -7.639 -13.114 1.00 95.75 105 ALA A O 1
ATOM 812 N N . ALA A 1 106 ? 3.336 -8.957 -14.447 1.00 94.56 106 ALA A N 1
ATOM 813 C CA . ALA A 1 106 ? 2.282 -9.945 -14.666 1.00 94.56 106 ALA A CA 1
ATOM 814 C C . ALA A 1 106 ? 1.825 -10.625 -13.359 1.00 94.56 106 ALA A C 1
ATOM 816 O O . ALA A 1 106 ? 0.624 -10.756 -13.125 1.00 94.56 106 ALA A O 1
ATOM 817 N N . GLU A 1 107 ? 2.757 -11.003 -12.477 1.00 96.31 107 GLU A N 1
ATOM 818 C CA . GLU A 1 107 ? 2.453 -11.600 -11.164 1.00 96.31 107 GLU A CA 1
ATOM 819 C C . GLU A 1 107 ? 1.700 -10.629 -10.234 1.00 96.31 107 GLU A C 1
ATOM 821 O O . GLU A 1 107 ? 0.884 -11.055 -9.415 1.00 96.31 107 GLU A O 1
ATOM 826 N N . ARG A 1 108 ? 1.915 -9.317 -10.392 1.00 92.19 108 ARG A N 1
ATOM 827 C CA . ARG A 1 108 ? 1.180 -8.252 -9.686 1.00 92.19 108 ARG A CA 1
ATOM 828 C C . ARG A 1 108 ? -0.143 -7.858 -10.355 1.00 92.19 108 ARG A C 1
ATOM 830 O O . ARG A 1 108 ? -0.872 -7.034 -9.806 1.00 92.19 108 ARG A O 1
ATOM 837 N N . GLY A 1 109 ? -0.467 -8.426 -11.518 1.00 93.12 109 GLY A N 1
ATOM 838 C CA . GLY A 1 109 ? -1.645 -8.046 -12.303 1.00 93.12 109 GLY A CA 1
ATOM 839 C C . GLY A 1 109 ? -1.539 -6.655 -12.940 1.00 93.12 109 GLY A C 1
ATOM 840 O O . GLY A 1 109 ? -2.558 -6.047 -13.269 1.00 93.12 109 GLY A O 1
ATOM 841 N N . TRP A 1 110 ? -0.324 -6.130 -13.094 1.00 95.31 110 TRP A N 1
ATOM 842 C CA . TRP A 1 110 ? -0.061 -4.864 -13.768 1.00 95.31 110 TRP A CA 1
ATOM 843 C C . TRP A 1 110 ? 0.015 -5.057 -15.285 1.00 95.31 110 TRP A C 1
ATOM 845 O O . TRP A 1 110 ? 0.441 -6.098 -15.787 1.00 95.31 110 TRP A O 1
ATOM 855 N N . ARG A 1 111 ? -0.384 -4.027 -16.033 1.00 95.25 111 ARG A N 1
ATOM 856 C CA . ARG A 1 111 ? -0.235 -3.976 -17.490 1.00 95.25 111 ARG A CA 1
ATOM 857 C C . ARG A 1 111 ? 1.179 -3.514 -17.823 1.00 95.25 111 ARG A C 1
ATOM 859 O O . ARG A 1 111 ? 1.600 -2.468 -17.340 1.00 95.25 111 ARG A O 1
ATOM 866 N N . PHE A 1 112 ? 1.875 -4.266 -18.664 1.00 97.25 112 PHE A N 1
ATOM 867 C CA . PHE A 1 112 ? 3.243 -3.984 -19.085 1.00 97.25 112 PHE A CA 1
ATOM 868 C C . PHE A 1 112 ? 3.272 -3.823 -20.610 1.00 97.25 112 PHE A C 1
ATOM 870 O O . PHE A 1 112 ? 2.872 -4.737 -21.328 1.00 97.25 112 PHE A O 1
ATOM 877 N N . GLU A 1 113 ? 3.682 -2.656 -21.109 1.00 97.56 113 GLU A N 1
ATOM 878 C CA . GLU A 1 113 ? 3.660 -2.336 -22.543 1.00 97.56 113 GLU A CA 1
ATOM 879 C C . GLU A 1 113 ? 4.993 -1.771 -23.010 1.00 97.56 113 GLU A C 1
ATOM 881 O O . GLU A 1 113 ? 5.397 -0.689 -22.584 1.00 97.56 113 GLU A O 1
ATOM 886 N N . THR A 1 114 ? 5.654 -2.464 -23.932 1.00 97.31 114 THR A N 1
ATOM 887 C CA . THR A 1 114 ? 6.863 -1.953 -24.582 1.00 97.31 114 THR A CA 1
ATOM 888 C C . THR A 1 114 ? 6.531 -0.723 -25.425 1.00 97.31 114 THR A C 1
ATOM 890 O O . THR A 1 114 ? 5.653 -0.765 -26.285 1.00 97.31 114 THR A O 1
ATOM 893 N N . VAL A 1 115 ? 7.258 0.366 -25.190 1.00 97.38 115 VAL A N 1
ATOM 894 C CA . VAL A 1 115 ? 7.132 1.638 -25.915 1.00 97.38 115 VAL A CA 1
ATOM 895 C C . VAL A 1 115 ? 8.181 1.727 -27.018 1.00 97.38 115 VAL A C 1
ATOM 897 O O . VAL A 1 115 ? 7.865 2.078 -28.153 1.00 97.38 115 VAL A O 1
ATOM 900 N N . SER A 1 116 ? 9.429 1.395 -26.696 1.00 97.44 116 SER A N 1
ATOM 901 C CA . SER A 1 116 ? 10.538 1.375 -27.647 1.00 97.44 116 SER A CA 1
ATOM 902 C C . SER A 1 116 ? 11.560 0.317 -27.253 1.00 97.44 116 SER A C 1
ATOM 904 O O . SER A 1 116 ? 11.719 -0.012 -26.078 1.00 97.44 116 SER A O 1
ATOM 906 N N . ALA A 1 117 ? 12.259 -0.214 -28.250 1.00 97.00 117 ALA A N 1
ATOM 907 C CA . ALA A 1 117 ? 13.367 -1.134 -28.064 1.00 97.00 117 ALA A CA 1
ATOM 908 C C . ALA A 1 117 ? 14.439 -0.860 -29.122 1.00 97.00 117 ALA A C 1
ATOM 910 O O . ALA A 1 117 ? 14.132 -0.549 -30.274 1.00 97.00 117 ALA A O 1
ATOM 911 N N . SER A 1 118 ? 15.692 -0.964 -28.702 1.00 97.25 118 SER A N 1
ATOM 912 C CA . SER A 1 118 ? 16.891 -0.873 -29.521 1.00 97.25 118 SER A CA 1
ATOM 913 C C . SER A 1 118 ? 17.717 -2.121 -29.253 1.00 97.25 118 SER A C 1
ATOM 915 O O . SE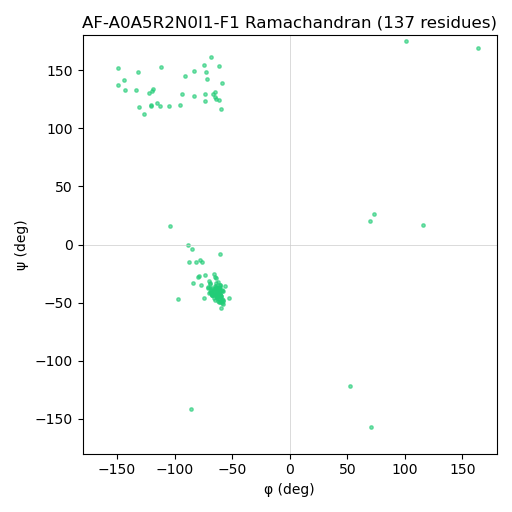R A 1 118 ? 18.206 -2.318 -28.139 1.00 97.25 118 SER A O 1
ATOM 917 N N . ASP A 1 119 ? 17.829 -2.987 -30.255 1.00 96.50 119 ASP A N 1
ATOM 918 C CA . ASP A 1 119 ? 18.433 -4.307 -30.100 1.00 96.50 119 ASP A CA 1
ATOM 919 C C . ASP A 1 119 ? 19.962 -4.239 -29.935 1.00 96.50 119 ASP A C 1
ATOM 921 O O . ASP A 1 119 ? 20.648 -3.352 -30.459 1.00 96.50 119 ASP A O 1
ATOM 925 N N . GLY A 1 120 ? 20.503 -5.193 -29.175 1.00 93.31 120 GLY A N 1
ATOM 926 C CA . GLY A 1 120 ? 21.938 -5.473 -29.121 1.00 93.31 120 GLY A CA 1
ATOM 927 C C . GLY A 1 120 ? 22.424 -6.201 -30.376 1.00 93.31 120 GLY A C 1
ATOM 928 O O . GLY A 1 120 ? 21.659 -6.910 -31.026 1.00 93.31 120 GLY A O 1
ATOM 929 N N . ASP A 1 121 ? 23.711 -6.066 -30.702 1.00 90.31 121 ASP A N 1
ATOM 930 C CA . ASP A 1 121 ? 24.273 -6.645 -31.932 1.00 90.31 121 ASP A CA 1
ATOM 931 C C . ASP A 1 121 ? 24.352 -8.185 -31.856 1.00 90.31 121 ASP A C 1
ATOM 933 O O . ASP A 1 121 ? 24.155 -8.868 -32.862 1.00 90.31 121 ASP A O 1
ATOM 937 N N . ALA A 1 122 ? 24.553 -8.740 -30.654 1.00 90.69 122 ALA A N 1
ATOM 938 C CA . ALA A 1 122 ? 24.505 -10.180 -30.370 1.00 90.69 122 ALA A CA 1
ATOM 939 C C . ALA A 1 122 ? 23.210 -10.644 -29.658 1.00 90.69 122 ALA A C 1
ATOM 941 O O . ALA A 1 122 ? 23.161 -11.748 -29.110 1.00 90.69 122 ALA A O 1
ATOM 942 N N . GLY A 1 123 ? 22.155 -9.822 -29.666 1.00 89.75 123 GLY A N 1
ATOM 943 C CA . GLY A 1 123 ? 20.910 -10.054 -28.926 1.00 89.75 123 GLY A CA 1
ATOM 944 C C . GLY A 1 123 ? 20.805 -9.238 -27.633 1.00 89.75 123 GLY A C 1
ATOM 945 O O . GLY A 1 123 ? 21.720 -8.512 -27.249 1.00 89.75 123 GLY A O 1
ATOM 946 N N . GLY A 1 124 ? 19.650 -9.329 -26.967 1.00 94.62 124 GLY A N 1
ATOM 947 C CA . GLY A 1 124 ? 19.313 -8.417 -25.869 1.00 94.62 124 GLY A CA 1
ATOM 948 C C . GLY A 1 124 ? 19.029 -6.997 -26.372 1.00 94.62 124 GLY A C 1
ATOM 949 O O . GLY A 1 124 ? 18.689 -6.819 -27.541 1.00 94.62 124 GLY A O 1
ATOM 950 N N . PHE A 1 125 ? 19.171 -5.987 -25.507 1.00 97.00 125 PHE A N 1
ATOM 951 C CA . PHE A 1 125 ? 18.817 -4.598 -25.828 1.00 97.00 125 PHE A CA 1
ATOM 952 C C . PHE A 1 125 ? 19.899 -3.598 -25.416 1.00 97.00 125 PHE A C 1
ATOM 954 O O . PHE A 1 125 ? 20.358 -3.601 -24.277 1.00 97.00 125 PHE A O 1
ATOM 961 N N . LYS A 1 126 ? 20.255 -2.680 -26.322 1.00 96.06 126 LYS A N 1
ATOM 962 C CA . LYS A 1 126 ? 21.017 -1.462 -25.996 1.00 96.06 126 LYS A CA 1
ATOM 963 C C . LYS A 1 126 ? 20.173 -0.503 -25.153 1.00 96.06 126 LYS A C 1
ATOM 965 O O . LYS A 1 126 ? 20.679 0.100 -24.210 1.00 96.06 126 LYS A O 1
ATOM 970 N N . GLU A 1 127 ? 18.889 -0.392 -25.479 1.00 97.44 127 GLU A N 1
ATOM 971 C CA . GLU A 1 127 ? 17.888 0.381 -24.740 1.00 97.44 127 GLU A CA 1
ATOM 972 C C . GLU A 1 127 ? 16.526 -0.295 -24.899 1.00 97.44 127 GLU A C 1
ATOM 974 O O . GLU A 1 127 ? 16.167 -0.708 -26.001 1.00 97.44 127 GLU A O 1
ATOM 979 N N . ILE A 1 128 ? 15.754 -0.398 -23.822 1.00 98.12 128 ILE A N 1
ATOM 980 C CA . ILE A 1 128 ? 14.357 -0.819 -23.884 1.00 98.12 128 ILE A CA 1
ATOM 981 C C . ILE A 1 128 ? 13.519 -0.040 -22.872 1.00 98.12 128 ILE A C 1
ATOM 983 O O . ILE A 1 128 ? 13.907 0.117 -21.712 1.00 98.12 128 ILE A O 1
ATOM 987 N N . ILE A 1 129 ? 12.377 0.472 -23.334 1.00 98.06 129 ILE A N 1
ATOM 988 C CA . ILE A 1 129 ? 11.462 1.312 -22.563 1.00 98.06 129 ILE A CA 1
ATOM 989 C C . ILE A 1 129 ? 10.088 0.652 -22.543 1.00 98.06 129 ILE A C 1
ATOM 991 O O . ILE A 1 129 ? 9.546 0.302 -23.593 1.00 98.06 129 ILE A O 1
ATOM 995 N N . ALA A 1 130 ? 9.495 0.528 -21.360 1.00 97.81 130 ALA A N 1
ATOM 996 C CA . ALA A 1 130 ? 8.128 0.059 -21.182 1.00 97.81 130 ALA A CA 1
ATOM 997 C C . ALA A 1 130 ? 7.328 0.973 -20.255 1.00 97.81 130 ALA A C 1
ATOM 999 O O . ALA A 1 130 ? 7.858 1.561 -19.315 1.00 97.81 130 ALA A O 1
ATOM 1000 N N . THR A 1 131 ? 6.025 1.061 -20.506 1.00 96.94 131 THR A N 1
ATOM 1001 C CA . THR A 1 131 ? 5.061 1.644 -19.573 1.00 96.94 131 THR A CA 1
ATOM 1002 C C . THR A 1 131 ? 4.463 0.534 -18.724 1.00 96.94 131 THR A C 1
ATOM 1004 O O . THR A 1 131 ? 3.975 -0.467 -19.251 1.00 96.94 131 THR A O 1
ATOM 1007 N N . ILE A 1 132 ? 4.466 0.727 -17.409 1.00 95.88 132 ILE A N 1
ATOM 1008 C CA . ILE A 1 132 ? 3.851 -0.176 -16.442 1.00 95.88 132 ILE A CA 1
ATOM 1009 C C . ILE A 1 132 ? 2.663 0.553 -15.820 1.00 95.88 132 ILE A C 1
ATOM 1011 O O . ILE A 1 132 ? 2.823 1.618 -15.225 1.00 95.88 132 ILE A O 1
ATOM 1015 N N . SER A 1 133 ? 1.461 0.003 -15.990 1.00 93.12 133 SER A N 1
ATOM 1016 C CA . SER A 1 133 ? 0.216 0.595 -15.496 1.00 93.12 133 SER A CA 1
ATOM 1017 C C . SER A 1 133 ? -0.499 -0.324 -14.518 1.00 93.12 133 SER A C 1
ATOM 1019 O O . SER A 1 133 ? -0.715 -1.504 -14.796 1.00 93.12 133 SER A O 1
ATOM 1021 N N . GLY A 1 134 ? -0.912 0.225 -13.382 1.00 87.31 134 GLY A N 1
ATOM 1022 C CA . GLY A 1 134 ? -1.510 -0.536 -12.294 1.00 87.31 134 GLY A CA 1
ATOM 1023 C C . GLY A 1 134 ? -1.510 0.260 -10.994 1.00 87.31 134 GLY A C 1
ATOM 1024 O O . GLY A 1 134 ? -0.874 1.304 -10.893 1.00 87.31 134 GLY A O 1
ATOM 1025 N N . LYS A 1 135 ? -2.235 -0.236 -9.992 1.00 81.31 135 LYS A N 1
ATOM 1026 C CA . LYS A 1 135 ? -2.239 0.372 -8.658 1.00 81.31 135 LYS A CA 1
ATOM 1027 C C . LYS A 1 135 ? -0.915 0.067 -7.950 1.00 81.31 135 LYS A C 1
ATOM 1029 O O . LYS A 1 135 ? -0.544 -1.107 -7.886 1.00 81.31 135 LYS A O 1
ATOM 1034 N N . GLY A 1 136 ? -0.253 1.089 -7.403 1.00 79.56 136 GLY A N 1
ATOM 1035 C CA . GLY A 1 136 ? 0.971 0.919 -6.615 1.00 79.56 136 GLY A CA 1
ATOM 1036 C C . GLY A 1 136 ? 2.207 0.558 -7.437 1.00 79.56 136 GLY A C 1
ATOM 1037 O O . GLY A 1 136 ? 3.077 -0.127 -6.921 1.00 79.56 136 GLY A O 1
ATOM 1038 N N . VAL A 1 137 ? 2.272 0.929 -8.721 1.00 83.31 137 VAL A N 1
ATOM 1039 C CA . VAL A 1 137 ? 3.406 0.557 -9.593 1.00 83.31 137 VAL A CA 1
ATOM 1040 C C . VAL A 1 137 ? 4.699 1.273 -9.194 1.00 83.31 137 VAL A C 1
ATOM 1042 O O . VAL A 1 137 ? 5.779 0.714 -9.362 1.00 83.31 137 VAL A O 1
ATOM 1045 N N . PHE A 1 138 ? 4.594 2.509 -8.703 1.00 76.06 138 PHE A N 1
ATOM 1046 C CA . PHE A 1 138 ? 5.750 3.326 -8.328 1.00 76.06 138 PHE A CA 1
ATOM 1047 C C . PHE A 1 138 ? 6.220 3.105 -6.875 1.00 76.06 138 PHE A C 1
ATOM 1049 O O . PHE A 1 138 ? 7.330 3.516 -6.543 1.00 76.06 138 PHE A O 1
ATOM 1056 N N . ALA A 1 139 ? 5.386 2.476 -6.039 1.00 67.62 139 ALA A N 1
ATOM 1057 C CA . ALA A 1 139 ? 5.575 2.321 -4.593 1.00 67.62 139 ALA A CA 1
ATOM 1058 C C . ALA A 1 139 ? 6.410 1.091 -4.197 1.00 67.62 139 ALA A C 1
ATOM 1060 O O . ALA A 1 139 ? 6.335 0.054 -4.901 1.00 67.62 139 ALA A O 1
#

Radius of gyration: 27.38 Å; Cα contacts (8 Å, |Δi|>4): 176; chains: 1; bounding box: 58×23×74 Å

Sequence (139 aa):
ASEYAELQDMVAKVRELRSAEHEQADLEAMLADKGTDAEMRALAEADLPGVEERIEALQKDIQILLLPRDAADDKNAILEIRAGTGGDEAALFAGDLFRMYERYAAERGWRFETVSASDGDAGGFKEIIATISGKGVFA

Nearest PDB structures (foldseek):
  1zbt-assembly1_A  TM=5.983E-01  e=3.243E-11  Streptococcus mutans
  8akn-assembly1_W  TM=5.245E-01  e=6.213E-12  Escherichia coli BW25113
  6gxn-assembly1_v  TM=5.476E-01  e=1.232E-10  Escherichia coli
  5mgp-assembly1_z  TM=5.191E-01  e=7.553E-08  Escherich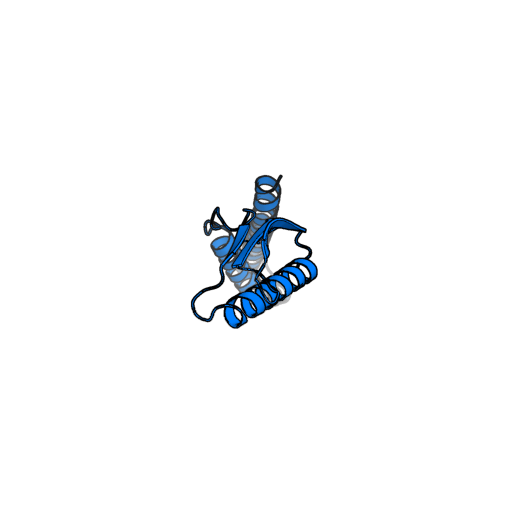ia coli
  5h5u-assembly1_4  TM=5.600E-01  e=1.319E-06  Escherichia coli K-12

pLDDT: mean 90.3, std 11.59, range [48.78, 98.38]

Solvent-accessible surface area (backbone atoms only — not comparable to full-atom values): 7488 Å² total; per-residue (Å²): 113,66,70,60,54,53,52,46,57,53,52,50,52,53,51,51,36,54,52,38,54,50,51,46,51,53,39,53,49,47,65,68,40,86,84,54,53,72,66,62,39,53,50,37,66,66,48,47,62,60,42,52,54,50,39,55,52,43,53,51,53,51,54,59,69,67,49,81,72,61,84,54,26,73,30,61,36,77,51,76,42,63,36,64,84,60,64,51,63,21,4,36,48,34,36,52,52,48,54,52,50,49,51,51,33,52,78,70,71,29,48,73,42,81,75,48,75,37,72,25,96,82,39,42,18,44,32,38,32,28,43,36,43,40,86,47,56,60,97

Secondary structure (DSSP, 8-state):
-HHHHHHHHHHHHHHHHHHHHHHHHHHHHHHH-TTS-HHHHHHHHHHHHHHHHHHHHHHHHHHHHTSPPPTTTTS-EEEEEE--SSHHHHHHHHHHHHHHHHHHHHHTT-EEEEEEEEE-TTSSEEEEEEEEESTTS--